Protein AF-A0A1Q6M7D7-F1 (afdb_monomer_lite)

Foldseek 3Di:
DVVLLVVLLVVLLVVCVVVVDRDDQVRSQVVCVVVVGDGQVRNCVVVVHHSSVVSVVSVVVD

Sequence (62 aa):
MLEKYNQSIQALQLYMNITKLIPSEKEWNRFAMEEKLLSSQSIQYLSQSGFNKLCRKLIKIR

Secondary structure (DSSP, 8-state):
-HHHHHHHHHHHHHHHHHH-SPPPHHHHHHHHHHTT---HHHHHHHHTS-HHHHHHHHHH--

Radius of gyration: 10.4 Å; chains: 1; bounding box: 20×19×26 Å

Structure (mmCIF, N/CA/C/O backbone):
data_AF-A0A1Q6M7D7-F1
#
_entry.id   AF-A0A1Q6M7D7-F1
#
loop_
_atom_site.group_PDB
_atom_site.id
_atom_site.type_symbol
_atom_site.label_atom_id
_atom_site.label_alt_id
_atom_site.label_comp_id
_atom_site.label_asym_id
_atom_site.label_entity_id
_atom_site.label_seq_id
_atom_site.pdbx_PDB_ins_code
_atom_site.Cartn_x
_atom_site.Cartn_y
_atom_site.Cartn_z
_atom_site.occupancy
_atom_site.B_iso_or_equiv
_atom_site.auth_seq_id
_atom_site.auth_comp_id
_atom_site.auth_asym_id
_atom_site.auth_atom_id
_atom_site.pdbx_PDB_model_num
ATOM 1 N N . MET A 1 1 ? 8.672 8.692 -11.695 1.00 63.59 1 MET A N 1
ATOM 2 C CA . MET A 1 1 ? 8.501 7.286 -11.237 1.00 63.59 1 MET A CA 1
ATOM 3 C C . MET A 1 1 ? 8.633 7.171 -9.720 1.00 63.59 1 MET A C 1
ATOM 5 O O . MET A 1 1 ? 7.669 6.763 -9.085 1.00 63.59 1 MET A O 1
ATOM 9 N N . LEU A 1 2 ? 9.758 7.591 -9.125 1.00 80.31 2 LEU A N 1
ATOM 10 C CA . LEU A 1 2 ? 9.973 7.513 -7.670 1.00 80.31 2 LEU A CA 1
ATOM 11 C C . LEU A 1 2 ? 9.000 8.390 -6.853 1.00 80.31 2 LEU A C 1
ATOM 13 O O . LEU A 1 2 ? 8.509 7.962 -5.815 1.00 80.31 2 LEU A O 1
ATOM 17 N N . GLU A 1 3 ? 8.637 9.573 -7.357 1.00 88.31 3 GLU A N 1
ATOM 18 C CA . GLU A 1 3 ? 7.667 10.461 -6.694 1.00 88.31 3 GLU A CA 1
ATOM 19 C C . GLU A 1 3 ? 6.277 9.826 -6.562 1.00 88.31 3 GLU A C 1
ATOM 21 O O . GLU A 1 3 ? 5.690 9.836 -5.484 1.00 88.31 3 GLU A O 1
ATOM 26 N N . LYS A 1 4 ? 5.774 9.194 -7.632 1.00 91.06 4 LYS A N 1
ATOM 27 C CA . LYS A 1 4 ? 4.484 8.485 -7.613 1.00 91.06 4 LYS A CA 1
ATOM 28 C C . LYS A 1 4 ? 4.495 7.290 -6.670 1.00 91.06 4 LYS A C 1
ATOM 30 O O . LYS A 1 4 ? 3.487 7.017 -6.020 1.00 91.06 4 LYS A O 1
ATOM 35 N N . TYR A 1 5 ? 5.629 6.603 -6.565 1.00 92.75 5 TYR A N 1
ATOM 36 C CA . TYR A 1 5 ? 5.809 5.547 -5.579 1.00 92.75 5 TYR A CA 1
ATOM 37 C C . TYR A 1 5 ? 5.722 6.093 -4.153 1.00 92.75 5 TYR A C 1
ATOM 39 O O . TYR A 1 5 ? 4.904 5.608 -3.378 1.00 92.75 5 TYR A O 1
ATOM 47 N N . ASN A 1 6 ? 6.465 7.155 -3.835 1.00 92.81 6 ASN A N 1
ATOM 48 C CA . ASN A 1 6 ? 6.436 7.768 -2.507 1.00 92.81 6 ASN A CA 1
ATOM 49 C C . ASN A 1 6 ? 5.034 8.274 -2.132 1.00 92.81 6 ASN A C 1
ATOM 51 O O . ASN A 1 6 ? 4.565 7.989 -1.033 1.00 92.81 6 ASN A O 1
ATOM 55 N N . GLN A 1 7 ? 4.331 8.933 -3.062 1.00 94.94 7 GLN A N 1
ATOM 56 C CA . GLN A 1 7 ? 2.934 9.350 -2.876 1.00 94.94 7 GLN A CA 1
ATOM 57 C C . GLN A 1 7 ? 2.019 8.158 -2.571 1.00 94.94 7 GLN A C 1
ATOM 59 O O . GLN A 1 7 ? 1.206 8.211 -1.652 1.00 94.94 7 GLN A O 1
ATOM 64 N N . SER A 1 8 ? 2.182 7.057 -3.308 1.00 94.75 8 SER A N 1
ATOM 65 C CA . SER A 1 8 ? 1.371 5.850 -3.119 1.00 94.75 8 SER A CA 1
ATOM 66 C C . SER A 1 8 ? 1.645 5.184 -1.772 1.00 94.75 8 SER A C 1
ATOM 68 O O . SER A 1 8 ? 0.709 4.746 -1.112 1.00 94.75 8 SER A O 1
ATOM 70 N N . ILE A 1 9 ? 2.904 5.148 -1.322 1.00 94.06 9 ILE A N 1
ATOM 71 C CA . ILE A 1 9 ? 3.267 4.612 -0.003 1.00 94.06 9 ILE A CA 1
ATOM 72 C C . ILE A 1 9 ? 2.710 5.485 1.128 1.00 94.06 9 ILE A C 1
ATOM 74 O O . ILE A 1 9 ? 2.154 4.943 2.081 1.00 94.06 9 ILE A O 1
ATOM 78 N N . GLN A 1 10 ? 2.800 6.813 1.020 1.00 93.88 10 GLN A N 1
ATOM 79 C CA . GLN A 1 10 ? 2.235 7.729 2.018 1.00 93.88 10 GLN A CA 1
ATOM 80 C C . GLN A 1 10 ? 0.711 7.598 2.112 1.00 93.88 10 GLN A C 1
ATOM 82 O O . GLN A 1 10 ? 0.162 7.493 3.209 1.00 93.88 10 GLN A O 1
ATOM 87 N N . ALA A 1 11 ? 0.026 7.538 0.970 1.00 94.50 11 ALA A N 1
ATOM 88 C CA . ALA A 1 11 ? -1.415 7.326 0.925 1.00 94.50 11 ALA A CA 1
ATOM 89 C C . ALA A 1 11 ? -1.810 5.950 1.488 1.00 94.50 11 ALA A C 1
ATOM 91 O O . ALA A 1 11 ? -2.773 5.851 2.243 1.00 94.50 11 ALA A O 1
ATOM 92 N N . LEU A 1 12 ? -1.031 4.902 1.204 1.00 93.81 12 LEU A N 1
ATOM 93 C CA . LEU A 1 12 ? -1.223 3.569 1.779 1.00 93.81 12 LEU A CA 1
ATOM 94 C C . LEU A 1 12 ? -1.070 3.586 3.306 1.00 93.81 12 LEU A C 1
ATOM 96 O O . LEU A 1 12 ? -1.890 3.007 4.017 1.00 93.81 12 LEU A O 1
ATOM 100 N N . GLN A 1 13 ? -0.057 4.279 3.828 1.00 92.12 13 GLN A N 1
ATOM 101 C CA . GLN A 1 13 ? 0.128 4.462 5.270 1.00 92.12 13 GLN A CA 1
ATOM 102 C C . GLN A 1 13 ? -1.042 5.219 5.902 1.00 92.12 13 GLN A C 1
ATOM 104 O O . GLN A 1 13 ? -1.537 4.805 6.951 1.00 92.12 13 GLN A O 1
ATOM 109 N N . LEU A 1 14 ? -1.509 6.296 5.265 1.00 92.31 14 LEU A N 1
ATOM 110 C CA . LEU A 1 14 ? -2.660 7.066 5.732 1.00 92.31 14 LEU A CA 1
ATOM 111 C C . LEU A 1 14 ? -3.928 6.206 5.753 1.00 92.31 14 LEU A C 1
ATOM 113 O O . LEU A 1 14 ? -4.613 6.157 6.774 1.00 92.31 14 LEU A O 1
ATOM 117 N N . TYR A 1 15 ? -4.186 5.469 4.672 1.00 92.00 15 TYR A N 1
ATOM 118 C CA . TYR A 1 15 ? -5.309 4.544 4.552 1.00 92.00 15 TYR A CA 1
ATOM 119 C C . TYR A 1 15 ? -5.307 3.523 5.696 1.00 92.00 15 TYR A C 1
ATOM 121 O O . TYR A 1 15 ? -6.306 3.376 6.401 1.00 92.00 15 TYR A O 1
ATOM 129 N N . MET A 1 16 ? -4.169 2.863 5.943 1.00 91.06 16 MET A N 1
ATOM 130 C CA . MET A 1 16 ? -4.029 1.896 7.040 1.00 91.06 16 MET A CA 1
ATOM 131 C C . MET A 1 16 ? -4.148 2.559 8.420 1.00 91.06 16 MET A C 1
ATOM 133 O O . MET 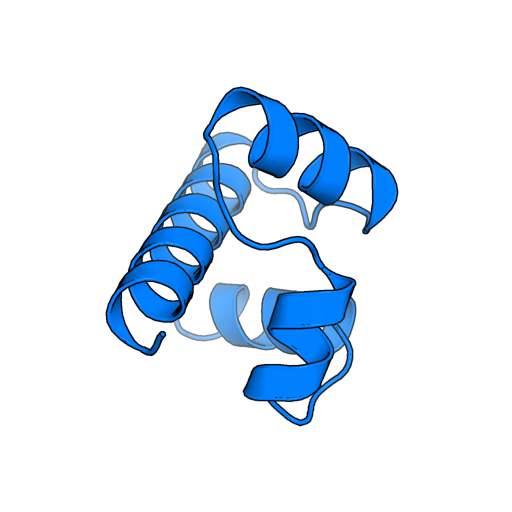A 1 16 ? -4.651 1.949 9.361 1.00 91.06 16 MET A O 1
ATOM 137 N N . ASN A 1 17 ? -3.713 3.812 8.572 1.00 89.56 17 ASN A N 1
ATOM 138 C CA . ASN A 1 17 ? -3.812 4.530 9.842 1.00 89.56 17 ASN A CA 1
ATOM 139 C C . ASN A 1 17 ? -5.251 4.964 10.167 1.00 89.56 17 ASN A C 1
ATOM 141 O O . ASN A 1 17 ? -5.615 4.957 11.344 1.00 89.56 17 ASN A O 1
ATOM 145 N N . ILE A 1 18 ? -6.048 5.317 9.154 1.00 89.00 18 ILE A N 1
ATOM 146 C CA . ILE A 1 18 ? -7.464 5.684 9.298 1.00 89.00 18 ILE A CA 1
ATOM 147 C C . ILE A 1 18 ? -8.312 4.430 9.520 1.00 89.00 18 ILE A C 1
ATOM 149 O O . ILE A 1 18 ? -9.060 4.357 10.488 1.00 89.00 18 ILE A O 1
ATOM 153 N N . THR A 1 19 ? -8.160 3.423 8.656 1.00 87.81 19 THR A N 1
ATOM 154 C CA . THR A 1 19 ? -8.979 2.199 8.700 1.00 87.81 19 THR A CA 1
ATOM 155 C C . THR A 1 19 ? -8.552 1.220 9.792 1.00 87.81 19 THR A C 1
ATOM 157 O O . THR A 1 19 ? -9.329 0.343 10.148 1.00 87.81 19 THR A O 1
ATOM 160 N N . LYS A 1 20 ? -7.325 1.349 10.325 1.00 85.88 20 LYS A N 1
ATOM 161 C CA . LYS A 1 20 ? -6.684 0.393 11.253 1.00 85.88 20 LYS A CA 1
ATOM 162 C C . LYS A 1 20 ? -6.596 -1.038 10.708 1.00 85.88 20 LYS A C 1
ATOM 164 O O . LYS A 1 20 ? -6.403 -1.978 11.475 1.00 85.88 20 LYS A O 1
ATOM 169 N N . LEU A 1 21 ? -6.697 -1.205 9.390 1.00 88.44 21 LEU A N 1
ATOM 170 C CA . LEU A 1 21 ? -6.708 -2.494 8.706 1.00 88.44 21 LEU A CA 1
ATOM 171 C C . LEU A 1 21 ? -5.647 -2.533 7.605 1.00 88.44 21 LEU A C 1
ATOM 173 O O . LEU A 1 21 ? -5.236 -1.505 7.070 1.00 88.44 21 LEU A O 1
ATOM 177 N N . ILE A 1 22 ? -5.207 -3.745 7.262 1.00 90.19 22 ILE A N 1
ATOM 178 C CA . ILE A 1 22 ? -4.371 -3.984 6.082 1.00 90.19 22 ILE A CA 1
ATOM 179 C C . ILE A 1 22 ? -5.319 -4.178 4.894 1.00 90.19 22 ILE A C 1
ATOM 181 O O . ILE A 1 22 ? -6.072 -5.154 4.917 1.00 90.19 22 ILE A O 1
ATOM 185 N N . PRO A 1 23 ? -5.301 -3.301 3.874 1.00 92.62 23 PRO A N 1
ATOM 186 C CA . PRO A 1 23 ? -6.142 -3.487 2.701 1.00 92.62 23 PRO A CA 1
ATOM 187 C C . PRO A 1 23 ? -5.715 -4.732 1.927 1.00 92.62 23 PRO A C 1
ATOM 189 O O . PRO A 1 23 ? -4.525 -5.026 1.794 1.00 92.62 23 PRO A O 1
ATOM 192 N N . SER A 1 24 ? -6.686 -5.423 1.342 1.00 93.75 24 SER A N 1
ATOM 193 C CA . SER A 1 24 ? -6.421 -6.360 0.256 1.00 93.75 24 SER A CA 1
ATOM 194 C C . SER A 1 24 ? -5.941 -5.617 -0.994 1.00 93.75 24 SER A C 1
ATOM 196 O O . SER A 1 24 ? -6.196 -4.426 -1.185 1.00 93.75 24 SER A O 1
ATOM 198 N N . GLU A 1 25 ? -5.285 -6.337 -1.905 1.00 94.31 25 GLU A N 1
ATOM 199 C CA . GLU A 1 25 ? -4.845 -5.776 -3.189 1.00 94.31 25 GLU A CA 1
ATOM 200 C C . GLU A 1 25 ? -6.010 -5.176 -3.987 1.00 94.31 25 GLU A C 1
ATOM 202 O O . GLU A 1 25 ? -5.851 -4.136 -4.622 1.00 94.31 25 GLU 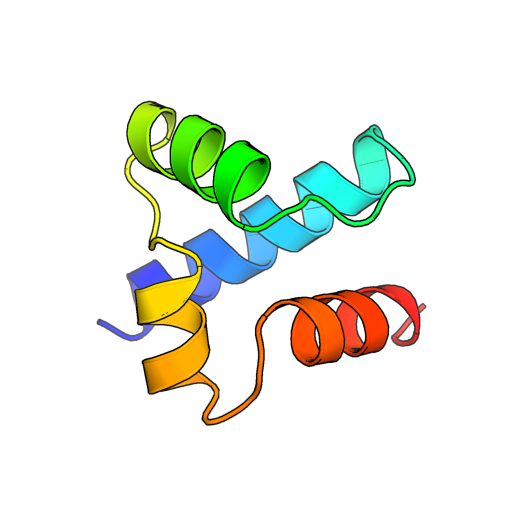A O 1
ATOM 207 N N . LYS A 1 26 ? -7.200 -5.786 -3.910 1.00 94.81 26 LYS A N 1
ATOM 208 C CA . LYS A 1 26 ? -8.406 -5.305 -4.594 1.00 94.81 26 LYS A CA 1
ATOM 209 C C . LYS A 1 26 ? -8.914 -3.989 -4.003 1.00 94.81 26 LYS A C 1
ATOM 211 O O . LYS A 1 26 ? -9.234 -3.077 -4.761 1.00 94.81 26 LYS A O 1
ATOM 216 N N . GLU A 1 27 ? -8.981 -3.888 -2.676 1.00 94.88 27 GLU A N 1
ATOM 217 C CA . GLU A 1 27 ? -9.398 -2.659 -1.985 1.00 94.88 27 GLU A CA 1
ATOM 218 C C . GLU A 1 27 ? -8.420 -1.520 -2.259 1.00 94.88 27 GLU A C 1
ATOM 220 O O . GLU A 1 27 ? -8.838 -0.431 -2.651 1.00 94.88 27 GLU A O 1
ATOM 225 N N . TRP A 1 28 ? -7.117 -1.798 -2.147 1.00 95.69 28 TRP A N 1
ATOM 226 C CA . TRP A 1 28 ? -6.091 -0.816 -2.467 1.00 95.69 28 TRP A CA 1
ATOM 227 C C . TRP A 1 28 ? -6.156 -0.377 -3.927 1.00 95.69 28 TRP A C 1
ATOM 229 O O . TRP A 1 28 ? -6.112 0.814 -4.197 1.00 95.69 28 TRP A O 1
ATOM 239 N N . ASN A 1 29 ? -6.290 -1.305 -4.879 1.00 96.12 29 ASN A N 1
ATOM 240 C CA . ASN A 1 29 ? -6.332 -0.953 -6.299 1.00 96.12 29 ASN A CA 1
ATOM 241 C C . ASN A 1 29 ? -7.533 -0.069 -6.640 1.00 96.12 29 ASN A C 1
ATOM 243 O O . ASN A 1 29 ? -7.397 0.826 -7.470 1.00 96.12 29 ASN A O 1
ATOM 247 N N . ARG A 1 30 ? -8.684 -0.293 -5.994 1.00 95.88 30 ARG A N 1
ATOM 248 C CA . ARG A 1 30 ? -9.859 0.566 -6.163 1.00 95.88 30 ARG A CA 1
ATOM 249 C C . ARG A 1 30 ? -9.575 1.988 -5.676 1.00 95.88 30 ARG A C 1
ATOM 251 O O . ARG A 1 30 ? -9.746 2.927 -6.443 1.00 95.88 30 ARG A O 1
ATOM 258 N N . PHE A 1 31 ? -9.066 2.124 -4.454 1.00 94.44 31 PHE A N 1
ATOM 259 C CA . PHE A 1 31 ? -8.686 3.421 -3.889 1.00 94.44 31 PHE A CA 1
ATOM 260 C C . PHE A 1 31 ? -7.594 4.118 -4.719 1.00 94.44 31 PHE A C 1
ATOM 262 O O . PHE A 1 31 ? -7.695 5.293 -5.056 1.00 94.44 31 PHE A O 1
ATOM 269 N N . ALA A 1 32 ? -6.562 3.376 -5.119 1.00 95.12 32 ALA A N 1
ATOM 270 C CA . ALA A 1 32 ? -5.456 3.895 -5.911 1.00 95.12 32 ALA A CA 1
ATOM 271 C C . ALA A 1 32 ? -5.901 4.369 -7.299 1.00 95.12 32 ALA A C 1
ATOM 273 O O . ALA A 1 32 ? -5.336 5.327 -7.821 1.00 95.12 32 ALA A O 1
ATOM 274 N N . MET A 1 33 ? -6.906 3.730 -7.900 1.00 94.38 33 MET A N 1
ATOM 275 C CA . MET A 1 33 ? -7.472 4.177 -9.171 1.00 94.38 33 MET A CA 1
ATOM 276 C C . MET A 1 33 ? -8.190 5.525 -9.021 1.00 94.38 33 MET A C 1
ATOM 278 O O . MET A 1 33 ? -7.972 6.412 -9.845 1.00 94.38 33 MET A O 1
ATOM 282 N N . GLU A 1 34 ? -8.991 5.690 -7.964 1.00 93.06 34 GLU A N 1
ATOM 283 C CA . GLU A 1 34 ? -9.708 6.937 -7.656 1.00 93.06 34 GLU A CA 1
ATOM 284 C C . GLU A 1 34 ? -8.722 8.094 -7.393 1.00 93.06 34 GLU A C 1
ATOM 286 O O . GLU A 1 34 ? -8.848 9.171 -7.977 1.00 93.06 34 GLU A O 1
ATOM 291 N N . GLU A 1 35 ? -7.656 7.828 -6.634 1.00 91.81 35 GLU A N 1
ATOM 292 C CA . GLU A 1 35 ? -6.641 8.817 -6.239 1.00 91.81 35 GLU A CA 1
ATOM 293 C C . GLU A 1 35 ? -5.469 8.966 -7.238 1.00 91.81 35 GLU A C 1
ATOM 295 O O . GLU A 1 35 ? -4.510 9.706 -6.997 1.00 91.81 35 GLU A O 1
ATOM 300 N N . LYS A 1 36 ? -5.506 8.271 -8.387 1.00 93.25 36 LYS A N 1
ATOM 301 C CA . LYS A 1 36 ? -4.426 8.255 -9.404 1.00 93.25 36 LYS A CA 1
ATOM 302 C C . LYS A 1 36 ? -3.046 7.897 -8.819 1.00 93.25 36 LYS A C 1
ATOM 304 O O . LYS A 1 36 ? -2.022 8.536 -9.120 1.00 93.25 36 LYS A O 1
ATOM 309 N N . LEU A 1 37 ? -3.024 6.872 -7.974 1.00 94.94 37 LEU A N 1
ATOM 310 C CA . LEU A 1 37 ? -1.856 6.282 -7.321 1.00 94.94 37 LEU A CA 1
ATOM 311 C C . LEU A 1 37 ? -1.434 4.974 -8.008 1.00 94.94 37 LEU A C 1
ATOM 313 O O . LEU A 1 37 ? -2.067 4.493 -8.947 1.00 94.94 37 LEU A O 1
ATOM 317 N N . LEU A 1 38 ? -0.329 4.391 -7.546 1.00 94.94 38 LEU A N 1
ATOM 318 C CA . LEU A 1 38 ? 0.156 3.107 -8.039 1.00 94.94 38 LEU A CA 1
ATOM 319 C C . LEU A 1 38 ? -0.676 1.947 -7.490 1.00 94.94 38 LEU A C 1
ATOM 321 O O . LEU A 1 38 ? -0.976 1.873 -6.296 1.00 94.94 38 LEU A O 1
ATOM 325 N N . SER A 1 39 ? -0.966 0.987 -8.366 1.00 95.94 39 SER A N 1
ATOM 326 C CA . SER A 1 39 ? -1.589 -0.272 -7.975 1.00 95.94 39 SER A CA 1
ATOM 327 C C . SER A 1 39 ? -0.672 -1.080 -7.055 1.00 95.94 39 SER A C 1
ATOM 329 O O . SER A 1 39 ? 0.550 -0.909 -7.029 1.00 95.94 39 SER A O 1
ATOM 331 N N . SER A 1 40 ? -1.266 -2.017 -6.326 1.00 95.19 40 SER A N 1
ATOM 332 C CA . SER A 1 40 ? -0.547 -2.998 -5.511 1.00 95.19 40 SER A CA 1
ATOM 333 C C . SER A 1 40 ? 0.512 -3.736 -6.330 1.00 95.19 40 SER A C 1
ATOM 335 O O . SER A 1 40 ? 1.625 -3.912 -5.848 1.00 95.19 40 SER A O 1
ATOM 337 N N . GLN A 1 41 ? 0.223 -4.103 -7.580 1.00 94.75 41 GLN A N 1
ATOM 338 C CA . GLN A 1 41 ? 1.175 -4.777 -8.465 1.00 94.75 41 GLN A CA 1
ATOM 339 C C . GLN A 1 41 ? 2.372 -3.885 -8.826 1.00 94.75 41 GLN A C 1
ATOM 341 O O . GLN A 1 41 ? 3.517 -4.332 -8.773 1.00 94.75 41 GLN A O 1
ATOM 346 N N . SER A 1 42 ? 2.140 -2.603 -9.125 1.00 94.44 42 SER A N 1
ATOM 347 C CA . SER A 1 42 ? 3.225 -1.646 -9.371 1.00 94.44 42 SER A CA 1
ATOM 348 C C . SER A 1 42 ? 4.069 -1.404 -8.117 1.00 94.44 42 SER A C 1
ATOM 350 O O . SER A 1 42 ? 5.295 -1.352 -8.199 1.00 94.44 42 SER A O 1
ATOM 352 N N . ILE A 1 43 ? 3.437 -1.306 -6.944 1.00 94.06 43 ILE A N 1
ATOM 353 C CA . ILE A 1 43 ? 4.139 -1.190 -5.658 1.00 94.06 43 ILE A CA 1
ATOM 354 C C . ILE A 1 43 ? 4.978 -2.442 -5.385 1.00 94.06 43 ILE A C 1
ATOM 356 O O . ILE A 1 43 ? 6.117 -2.323 -4.939 1.00 94.06 43 ILE A O 1
ATOM 360 N N . GLN A 1 44 ? 4.458 -3.637 -5.675 1.00 94.31 44 GLN A N 1
ATOM 361 C CA . GLN A 1 44 ? 5.191 -4.898 -5.528 1.00 94.31 44 GLN A CA 1
ATOM 362 C C . GLN A 1 44 ? 6.433 -4.937 -6.413 1.00 94.31 44 GLN A C 1
ATOM 364 O O . GLN A 1 44 ? 7.522 -5.239 -5.927 1.00 94.31 44 GLN A O 1
ATOM 369 N N . TYR A 1 45 ? 6.278 -4.565 -7.685 1.00 93.62 45 TYR A N 1
ATOM 370 C CA . TYR A 1 45 ? 7.383 -4.503 -8.636 1.00 93.62 45 TYR A CA 1
ATOM 371 C C . TYR A 1 45 ? 8.482 -3.535 -8.174 1.00 93.62 45 TYR A C 1
ATOM 373 O O . TYR A 1 45 ? 9.663 -3.868 -8.200 1.00 93.62 45 TYR A O 1
ATOM 381 N N . LEU A 1 46 ? 8.104 -2.348 -7.694 1.00 91.44 46 LEU A N 1
ATOM 382 C CA . LEU A 1 46 ? 9.066 -1.331 -7.259 1.00 91.44 46 LEU A CA 1
ATOM 383 C C . LEU A 1 46 ? 9.715 -1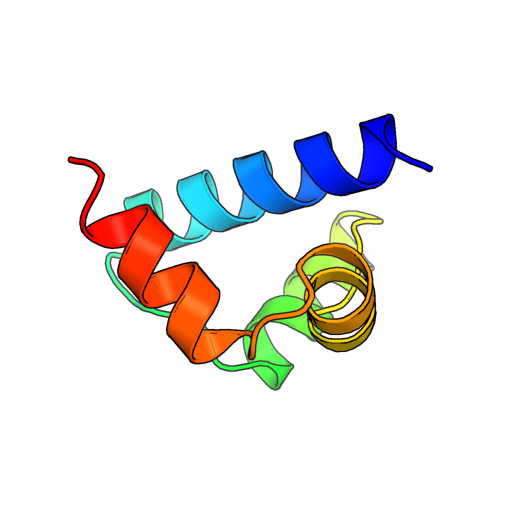.652 -5.907 1.00 91.44 46 LEU A C 1
ATOM 385 O O . LEU A 1 46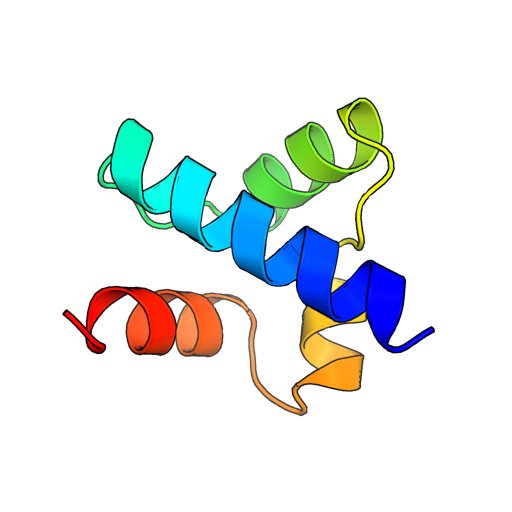 ? 10.892 -1.371 -5.709 1.00 91.44 46 LEU A O 1
ATOM 389 N N . SER A 1 47 ? 8.965 -2.248 -4.980 1.00 88.94 47 SER A N 1
ATOM 390 C CA . SER A 1 47 ? 9.455 -2.583 -3.636 1.00 88.94 47 SER A CA 1
ATOM 391 C C . SER A 1 47 ? 10.175 -3.928 -3.553 1.00 88.94 47 SER A C 1
ATOM 393 O O . SER A 1 47 ? 10.727 -4.248 -2.498 1.00 88.94 47 SER A O 1
ATOM 395 N N . GLN A 1 48 ? 10.136 -4.728 -4.627 1.00 90.75 48 GLN A N 1
ATOM 396 C CA . GLN A 1 48 ? 10.659 -6.098 -4.666 1.00 90.75 48 GLN A CA 1
ATOM 397 C C . GLN A 1 48 ? 10.124 -6.951 -3.496 1.00 90.75 48 GLN A C 1
ATOM 399 O O . GLN A 1 48 ? 10.811 -7.801 -2.928 1.00 90.75 48 GLN A O 1
ATOM 404 N N . SER A 1 49 ? 8.882 -6.684 -3.078 1.00 89.88 49 SER A N 1
ATOM 405 C CA . SER A 1 49 ? 8.235 -7.310 -1.927 1.00 89.88 49 SER A CA 1
ATOM 406 C C . SER A 1 49 ? 6.743 -7.466 -2.186 1.00 89.88 49 SER A C 1
ATOM 408 O O . SER A 1 49 ? 6.101 -6.562 -2.707 1.00 89.88 49 SER A O 1
ATOM 410 N N . GLY A 1 50 ? 6.159 -8.582 -1.740 1.00 92.12 50 GLY A N 1
ATOM 411 C CA . GLY A 1 50 ? 4.708 -8.777 -1.796 1.00 92.12 50 GLY A CA 1
ATOM 412 C C . GLY A 1 50 ? 3.953 -7.675 -1.042 1.00 92.12 50 GLY A C 1
ATOM 413 O O . GLY A 1 50 ? 4.404 -7.224 0.019 1.00 92.12 50 GLY A O 1
ATOM 414 N N . PHE A 1 51 ? 2.794 -7.267 -1.566 1.00 92.06 51 PHE A N 1
ATOM 415 C CA . PHE A 1 51 ? 2.039 -6.101 -1.089 1.00 92.06 51 PHE A CA 1
ATOM 416 C C . PHE A 1 51 ? 1.653 -6.232 0.388 1.00 92.06 51 PHE A C 1
ATOM 418 O O . PHE A 1 51 ? 1.945 -5.352 1.196 1.00 92.06 51 PHE A O 1
ATOM 425 N N . ASN A 1 52 ? 1.115 -7.389 0.783 1.00 88.88 52 ASN A N 1
ATOM 426 C CA . ASN A 1 52 ? 0.764 -7.672 2.178 1.00 88.88 52 ASN A CA 1
ATOM 427 C C . ASN A 1 52 ? 1.980 -7.639 3.117 1.00 88.88 52 ASN A C 1
ATOM 429 O O . ASN A 1 52 ? 1.891 -7.166 4.251 1.00 88.88 52 ASN A O 1
ATOM 433 N N . LYS A 1 53 ? 3.141 -8.125 2.656 1.00 90.44 53 LYS A N 1
ATOM 434 C CA . LYS A 1 53 ? 4.387 -8.097 3.438 1.00 90.44 53 LYS A CA 1
ATOM 435 C C . LYS A 1 53 ? 4.872 -6.661 3.629 1.00 90.44 53 LYS A C 1
ATOM 437 O O . LYS A 1 53 ? 5.315 -6.314 4.722 1.00 90.44 53 LYS A O 1
ATOM 442 N N . LEU A 1 54 ? 4.752 -5.833 2.592 1.00 91.00 54 LEU A N 1
ATOM 443 C CA . LEU A 1 54 ? 5.054 -4.408 2.650 1.00 91.00 54 LEU A CA 1
ATOM 444 C C . LEU A 1 54 ? 4.104 -3.678 3.613 1.00 91.00 54 LEU A C 1
ATOM 446 O O . LEU A 1 54 ? 4.584 -3.008 4.521 1.00 91.00 54 LEU A O 1
ATOM 450 N N . CYS A 1 55 ? 2.790 -3.899 3.521 1.00 90.56 55 CYS A N 1
ATOM 451 C CA . CYS A 1 55 ? 1.808 -3.313 4.441 1.00 90.56 55 CYS A CA 1
ATOM 452 C C . CYS A 1 55 ? 2.108 -3.648 5.913 1.00 90.56 55 CYS A C 1
ATOM 454 O O . CYS A 1 55 ? 2.116 -2.767 6.771 1.00 90.56 55 CYS A O 1
ATOM 456 N N . ARG A 1 56 ? 2.454 -4.908 6.216 1.00 88.50 56 ARG A N 1
ATOM 457 C CA . ARG A 1 56 ? 2.844 -5.325 7.577 1.00 88.50 56 ARG A CA 1
ATOM 458 C C . ARG A 1 56 ? 4.116 -4.637 8.074 1.00 88.50 56 ARG A C 1
ATOM 460 O O . ARG 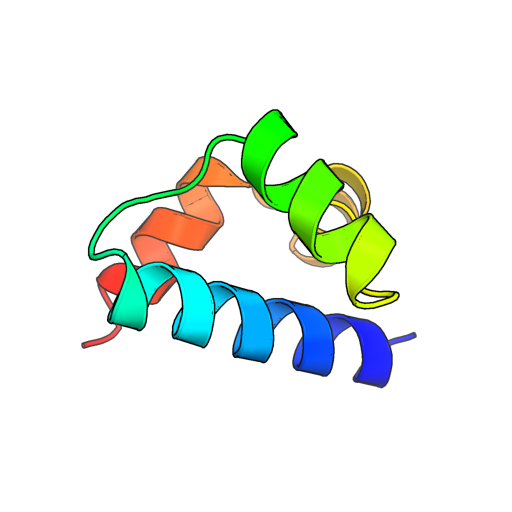A 1 56 ? 4.199 -4.314 9.256 1.00 88.50 56 ARG A O 1
ATOM 467 N N . LYS A 1 57 ? 5.103 -4.413 7.198 1.00 87.38 57 LYS A N 1
ATOM 468 C CA . LYS A 1 57 ? 6.303 -3.633 7.544 1.00 87.38 57 LYS A CA 1
ATOM 469 C C . LYS A 1 57 ? 5.937 -2.185 7.861 1.00 87.38 57 LYS A C 1
ATOM 471 O O . LYS A 1 57 ? 6.414 -1.661 8.857 1.00 87.38 57 LYS A O 1
ATOM 476 N N . LEU A 1 58 ? 5.063 -1.577 7.061 1.00 84.50 58 LEU A N 1
ATOM 477 C CA . LEU A 1 58 ? 4.617 -0.195 7.253 1.00 84.50 58 LEU A CA 1
ATOM 478 C C . LEU A 1 58 ? 3.853 0.003 8.572 1.00 84.50 58 LEU A C 1
ATOM 480 O O . LEU A 1 58 ? 4.016 1.042 9.198 1.00 84.50 58 LEU A O 1
ATOM 484 N N . ILE A 1 59 ? 3.077 -0.991 9.025 1.00 79.38 59 ILE A N 1
ATOM 485 C CA . ILE A 1 59 ? 2.406 -0.958 10.339 1.00 79.38 59 ILE A CA 1
ATOM 486 C C . ILE A 1 59 ? 3.393 -1.136 11.500 1.00 79.38 59 ILE A C 1
ATOM 488 O O . ILE A 1 59 ? 3.220 -0.505 12.537 1.00 79.38 59 ILE A O 1
ATOM 492 N N . LYS A 1 60 ? 4.415 -1.989 11.343 1.00 63.59 60 LYS A N 1
ATOM 493 C CA . LYS A 1 60 ? 5.421 -2.249 12.388 1.00 63.59 60 LYS A CA 1
ATOM 494 C C . LYS A 1 60 ? 6.405 -1.102 12.618 1.00 63.59 60 LYS A C 1
ATOM 496 O O . LYS A 1 60 ? 7.049 -1.098 13.657 1.00 63.59 60 LYS A O 1
ATOM 501 N N . ILE A 1 61 ? 6.563 -0.170 11.676 1.00 57.16 61 ILE A N 1
ATOM 502 C CA . ILE A 1 61 ? 7.444 1.007 11.829 1.00 57.16 61 ILE A CA 1
ATOM 503 C C . ILE A 1 61 ? 6.737 2.088 12.680 1.00 57.16 61 ILE A C 1
ATOM 505 O O . ILE A 1 61 ? 6.794 3.277 12.387 1.00 57.16 61 ILE A O 1
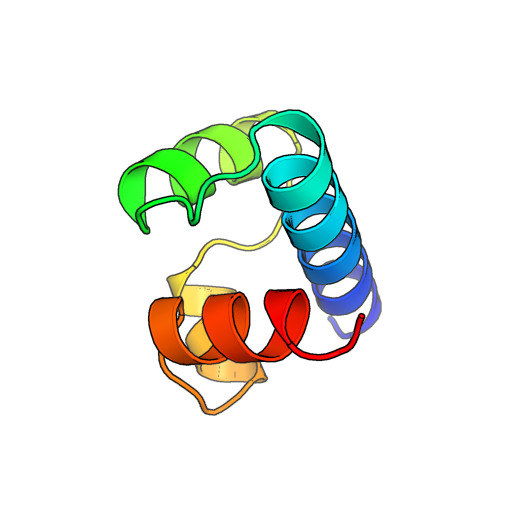ATOM 509 N N . ARG A 1 62 ? 6.026 1.679 13.731 1.00 50.62 62 ARG A N 1
ATOM 510 C CA . ARG A 1 62 ? 5.341 2.572 14.663 1.00 50.62 62 ARG A CA 1
ATOM 511 C C . ARG A 1 62 ? 5.704 2.221 16.092 1.00 50.62 62 ARG A C 1
ATOM 513 O O . ARG A 1 62 ? 5.802 1.008 16.375 1.00 50.62 62 ARG A O 1
#

pLDDT: mean 89.72, std 8.92, range [50.62, 96.12]